Protein AF-A0A8J3FGM9-F1 (afdb_monomer)

Radius of gyration: 17.37 Å; Cα contacts (8 Å, |Δi|>4): 117; chains: 1; bounding box: 39×38×46 Å

InterPro domains:
  IPR000073 Alpha/beta hydrolase fold-1 [PF12697] (2-87)
  IPR029058 Alpha/Beta hydrolase fold [G3DSA:3.40.50.1820] (1-110)
  IPR029058 Alpha/Beta hydrolase fold [SSF53474] (2-101)

Secondary structure (DSSP, 8-state):
-TTSPPPSSPP-HHHHHS-HHHHSSTT-----EEEEEEEHHHHHHGGGGG-TTTEEEEEEEEEPPTTHHHHHHHS-HHHHHHHHHHHHT-TTGGG-----EEEE--S----

Mean predicted aligned error: 11.38 Å

pLDDT: mean 71.05, std 17.4, range [31.73, 91.12]

Foldseek 3Di:
DVPDDDDPDDDDLLNVLDDPVQVPPPPDDQDADEEEAEAQRQVSCVNCVVPCVRYQKYWYQNYDDVCVVVVVVVDPPVRVVVVVVVCVPDVVNVVVSGPTDIDGDDDDDDD

Organism: NCBI:txid53372

Structure (mmCIF, N/CA/C/O backbone):
data_AF-A0A8J3FGM9-F1
#
_entry.id   AF-A0A8J3FGM9-F1
#
loop_
_atom_site.group_PDB
_atom_site.id
_atom_site.type_symbol
_atom_site.label_atom_id
_atom_site.label_alt_id
_atom_site.label_comp_id
_atom_site.label_asym_id
_atom_site.label_entity_id
_atom_site.label_seq_id
_atom_site.pdbx_PDB_ins_code
_atom_site.Cartn_x
_atom_site.Cartn_y
_atom_site.Cartn_z
_atom_site.occupancy
_atom_site.B_iso_or_equiv
_atom_site.auth_seq_id
_atom_site.auth_comp_id
_atom_site.auth_asym_id
_atom_site.auth_atom_id
_atom_site.pdbx_PDB_model_num
ATOM 1 N N . MET A 1 1 ? 1.488 15.004 5.663 1.00 54.91 1 MET A N 1
ATOM 2 C CA . MET A 1 1 ? 2.076 15.504 4.395 1.00 54.91 1 MET A CA 1
ATOM 3 C C . MET A 1 1 ? 1.110 16.512 3.791 1.00 54.91 1 MET A C 1
ATOM 5 O O . MET A 1 1 ? -0.088 16.340 3.969 1.00 54.91 1 MET A O 1
ATOM 9 N N . GLY A 1 2 ? 1.592 17.555 3.110 1.00 82.69 2 GLY A N 1
ATOM 10 C CA . GLY A 1 2 ? 0.718 18.631 2.625 1.00 82.69 2 GLY A CA 1
ATOM 11 C C . GLY A 1 2 ? 0.063 19.377 3.790 1.00 82.69 2 GLY A C 1
ATOM 12 O O . GLY A 1 2 ? 0.768 19.899 4.646 1.00 82.69 2 GLY A O 1
ATOM 13 N N . SER A 1 3 ? -1.269 19.367 3.852 1.00 81.62 3 SER A N 1
ATOM 14 C CA . SER A 1 3 ? -2.070 20.026 4.893 1.00 81.62 3 SER A CA 1
ATOM 15 C C . SER A 1 3 ? -2.246 19.224 6.192 1.00 81.62 3 SER A C 1
ATOM 17 O O . SER A 1 3 ? -3.005 19.650 7.056 1.00 81.62 3 SER A O 1
ATOM 19 N N . SER A 1 4 ? -1.614 18.053 6.345 1.00 77.25 4 SER A N 1
ATOM 20 C CA . SER A 1 4 ? -1.698 17.299 7.608 1.00 77.25 4 SER A CA 1
ATOM 21 C C . SER A 1 4 ? -0.869 17.939 8.717 1.00 77.25 4 SER A C 1
ATOM 23 O O . SER A 1 4 ? 0.250 18.396 8.467 1.00 77.25 4 SER A O 1
ATOM 25 N N . ASP A 1 5 ? -1.358 17.821 9.949 1.00 82.75 5 ASP A N 1
ATOM 26 C CA . ASP A 1 5 ? -0.615 18.207 11.144 1.00 82.75 5 ASP A CA 1
ATOM 27 C C . ASP A 1 5 ? 0.709 17.448 11.272 1.00 82.75 5 ASP A C 1
ATOM 29 O O . ASP A 1 5 ? 0.855 16.282 10.881 1.00 82.75 5 ASP A O 1
ATOM 33 N N . ARG A 1 6 ? 1.697 18.127 11.855 1.00 82.25 6 ARG A N 1
ATOM 34 C CA . ARG A 1 6 ? 2.987 17.525 12.172 1.00 82.25 6 ARG A CA 1
ATOM 35 C C . ARG A 1 6 ? 2.864 16.743 13.472 1.00 82.25 6 ARG A C 1
ATOM 37 O O . ARG A 1 6 ? 2.452 17.289 14.490 1.00 82.25 6 ARG A O 1
ATOM 44 N N . VAL A 1 7 ? 3.285 15.485 13.450 1.00 80.50 7 VAL A N 1
ATOM 45 C CA . VAL A 1 7 ? 3.350 14.662 14.659 1.00 80.50 7 VAL A CA 1
ATOM 46 C C . VAL A 1 7 ? 4.751 14.821 15.270 1.00 80.50 7 VAL A C 1
ATOM 48 O O . VAL A 1 7 ? 5.731 14.644 14.544 1.00 80.50 7 VAL A O 1
ATOM 51 N N . PRO A 1 8 ? 4.883 15.199 16.558 1.00 75.06 8 PRO A N 1
ATOM 52 C CA . PRO A 1 8 ? 6.186 15.460 17.183 1.00 75.06 8 PRO A CA 1
ATOM 53 C C . PRO A 1 8 ? 6.987 14.179 17.459 1.00 75.06 8 PRO A C 1
ATOM 55 O O . PRO A 1 8 ? 8.194 14.231 17.677 1.00 75.06 8 PRO A O 1
ATOM 58 N N . THR A 1 9 ? 6.323 13.025 17.449 1.00 82.75 9 THR A N 1
ATOM 59 C CA . THR A 1 9 ? 6.924 11.708 17.655 1.00 82.75 9 THR A CA 1
ATOM 60 C C . THR A 1 9 ? 7.165 10.990 16.330 1.00 82.75 9 THR A C 1
ATOM 62 O O . THR A 1 9 ? 6.597 11.340 15.294 1.00 82.75 9 THR A O 1
ATOM 65 N N . ARG A 1 10 ? 7.990 9.936 16.362 1.00 85.31 10 ARG A N 1
ATOM 66 C CA . ARG A 1 10 ? 8.209 9.061 15.204 1.00 85.31 10 ARG A CA 1
ATOM 67 C C . ARG A 1 10 ? 6.872 8.502 14.705 1.00 85.31 10 ARG A C 1
ATOM 69 O O . ARG A 1 10 ? 6.124 7.931 15.489 1.00 85.31 10 ARG A O 1
ATOM 76 N N . HIS A 1 11 ? 6.619 8.639 13.407 1.00 84.00 11 HIS A N 1
ATOM 77 C CA . HIS A 1 11 ? 5.450 8.083 12.729 1.00 84.00 11 HIS A CA 1
ATOM 78 C C . HIS A 1 11 ? 5.855 6.825 11.956 1.00 84.00 11 HIS A C 1
ATOM 80 O O . HIS A 1 11 ? 6.860 6.833 11.239 1.00 84.00 11 HIS A O 1
ATOM 86 N N . THR A 1 12 ? 5.107 5.738 12.112 1.00 88.50 12 THR A N 1
ATOM 87 C CA . THR A 1 12 ? 5.401 4.442 11.488 1.00 88.50 12 THR A CA 1
ATOM 88 C C . THR A 1 12 ? 4.434 4.117 10.346 1.00 88.50 12 THR A C 1
ATOM 90 O O . THR A 1 12 ? 3.427 4.797 10.131 1.00 88.50 12 THR A O 1
ATOM 93 N N . GLY A 1 13 ? 4.730 3.053 9.592 1.00 85.06 13 GLY A N 1
ATOM 94 C CA . GLY A 1 13 ? 3.812 2.536 8.573 1.00 85.06 13 GLY A CA 1
ATOM 95 C C . GLY A 1 13 ? 2.470 2.100 9.166 1.00 85.06 13 GLY A C 1
ATOM 96 O O . GLY A 1 13 ? 1.424 2.437 8.620 1.00 85.06 13 GLY A O 1
ATOM 97 N N . LYS A 1 14 ? 2.488 1.464 10.345 1.00 86.69 14 LYS A N 1
ATOM 98 C CA . LYS A 1 14 ? 1.278 1.064 11.086 1.00 86.69 14 LYS A CA 1
ATOM 99 C C . LYS A 1 14 ? 0.400 2.264 11.436 1.00 86.69 14 LYS A C 1
ATOM 101 O O . LYS A 1 14 ? -0.808 2.223 11.220 1.00 86.69 14 LYS A O 1
ATOM 106 N N . ASP A 1 15 ? 1.017 3.360 11.877 1.00 85.69 15 ASP A N 1
ATOM 107 C CA . ASP A 1 15 ? 0.298 4.603 12.190 1.00 85.69 15 ASP A CA 1
ATOM 108 C C . ASP A 1 15 ? -0.379 5.211 10.953 1.00 85.69 15 ASP A C 1
ATOM 110 O O . ASP A 1 15 ? -1.401 5.877 11.078 1.00 85.69 15 ASP A O 1
ATOM 114 N N . SER A 1 16 ? 0.160 4.938 9.759 1.00 84.44 16 SER A N 1
ATOM 115 C CA . SER A 1 16 ? -0.376 5.427 8.481 1.00 84.44 16 SER A CA 1
ATOM 116 C C . SER A 1 16 ? -1.583 4.629 7.980 1.00 84.44 16 SER A C 1
ATOM 118 O O . SER A 1 16 ? -2.348 5.140 7.167 1.00 84.44 16 SER A O 1
ATOM 120 N N . VAL A 1 17 ? -1.733 3.376 8.420 1.00 85.00 17 VAL A N 1
ATOM 121 C CA . VAL A 1 17 ? -2.862 2.505 8.044 1.00 85.00 17 VAL A CA 1
ATOM 122 C C . VAL A 1 17 ? -4.023 2.625 9.021 1.00 85.00 17 VAL A C 1
ATOM 124 O O . VAL A 1 17 ? -5.181 2.437 8.647 1.00 85.00 17 VAL A O 1
ATOM 127 N N . ARG A 1 18 ? -3.725 2.948 10.278 1.00 79.50 18 AR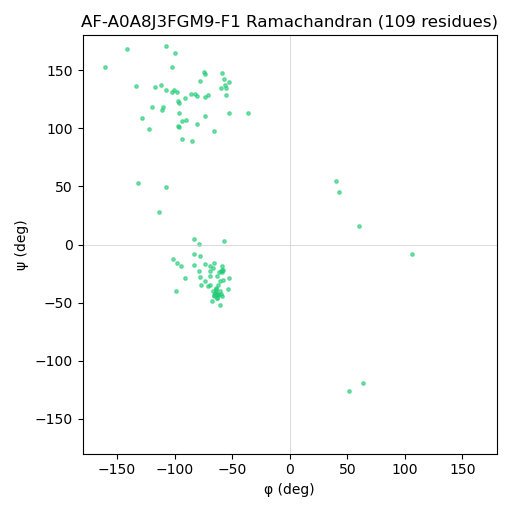G A N 1
ATOM 128 C CA . ARG A 1 18 ? -4.750 3.278 11.260 1.00 79.50 18 ARG A CA 1
ATOM 129 C C . ARG A 1 18 ? -5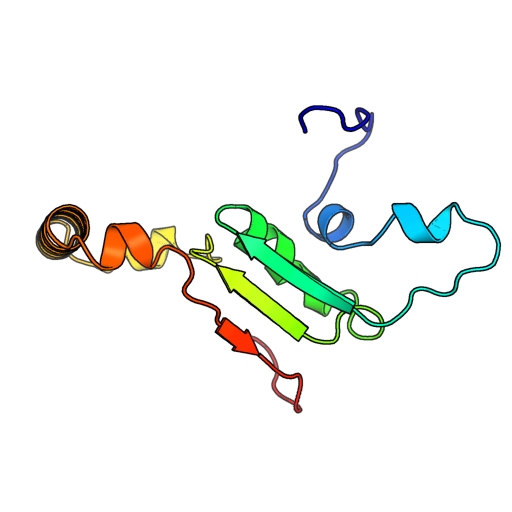.590 4.447 10.735 1.00 79.50 18 ARG A C 1
ATOM 131 O O . ARG A 1 18 ? -5.048 5.372 10.146 1.00 79.50 18 ARG A O 1
ATOM 138 N N . ASP A 1 19 ? -6.898 4.436 10.985 1.00 66.50 19 ASP A N 1
ATOM 139 C CA . ASP A 1 19 ? -7.791 5.566 10.691 1.00 66.50 19 ASP A CA 1
ATOM 140 C C . ASP A 1 19 ? -7.927 6.470 11.939 1.00 66.50 19 ASP A C 1
ATOM 142 O O . ASP A 1 19 ? -8.795 6.233 12.791 1.00 66.50 19 ASP A O 1
ATOM 146 N N . PRO A 1 20 ? -7.078 7.505 12.118 1.00 57.62 20 PRO A N 1
ATOM 147 C CA . PRO A 1 20 ? -7.194 8.412 13.256 1.00 57.62 20 PRO A CA 1
ATOM 148 C C . PRO A 1 20 ? -8.436 9.313 13.177 1.00 57.62 20 PRO A C 1
ATOM 150 O O . PRO A 1 20 ? -8.969 9.682 14.228 1.00 57.62 20 PRO A O 1
ATOM 153 N N . ALA A 1 21 ? -8.943 9.621 11.974 1.00 54.72 21 ALA A N 1
ATOM 154 C CA . ALA A 1 21 ? -10.073 10.530 11.754 1.00 54.72 21 ALA A CA 1
ATOM 155 C C . ALA A 1 21 ? -11.406 9.984 12.300 1.00 54.72 21 ALA A C 1
ATOM 157 O O . ALA A 1 21 ? -12.334 10.752 12.565 1.00 54.72 21 ALA A O 1
ATOM 158 N N . ARG A 1 22 ? -11.513 8.667 12.520 1.00 53.75 22 ARG A N 1
ATOM 159 C CA . ARG A 1 22 ? -12.696 8.048 13.141 1.00 53.75 22 ARG A CA 1
ATOM 160 C C . ARG A 1 22 ? -12.601 7.844 14.650 1.00 53.75 22 ARG A C 1
ATOM 162 O O . ARG A 1 22 ? -13.649 7.715 15.277 1.00 53.75 22 ARG A O 1
ATOM 169 N N . SER A 1 23 ? -11.407 7.867 15.251 1.00 50.31 23 SER A N 1
ATOM 170 C CA . SER A 1 23 ? -11.261 7.668 16.706 1.00 50.31 23 SER A CA 1
ATOM 171 C C . SER A 1 23 ? -11.616 8.917 17.526 1.00 50.31 23 SER A C 1
ATOM 173 O O . SER A 1 23 ? -12.088 8.815 18.657 1.00 50.31 23 SER A O 1
ATOM 175 N N . THR A 1 24 ? -11.451 10.106 16.937 1.00 51.66 24 THR A N 1
ATOM 176 C CA . THR A 1 24 ? -11.720 11.398 17.590 1.00 51.66 24 THR A CA 1
ATOM 177 C C . THR A 1 24 ? -13.194 11.807 17.534 1.00 51.66 24 THR A C 1
ATOM 179 O O . THR A 1 24 ? -13.646 12.626 18.337 1.00 51.66 24 THR A O 1
ATOM 182 N N . ARG A 1 25 ? -13.990 11.203 16.642 1.00 53.97 25 ARG A N 1
ATOM 183 C CA . ARG A 1 25 ? -15.436 11.434 16.561 1.00 53.97 25 ARG A CA 1
ATOM 184 C C . ARG A 1 25 ? -16.137 10.521 17.571 1.00 53.97 25 ARG A C 1
ATOM 186 O O . ARG A 1 25 ? -16.464 9.376 17.261 1.00 53.97 25 ARG A O 1
ATOM 193 N N . ARG A 1 26 ? -16.309 11.018 18.806 1.00 45.94 26 ARG A N 1
ATOM 194 C CA . ARG A 1 26 ? -16.988 10.326 19.923 1.00 45.94 26 ARG A CA 1
ATOM 195 C C . ARG A 1 26 ? -18.172 9.488 19.412 1.00 45.94 26 ARG A C 1
ATOM 197 O O . ARG A 1 26 ? -19.152 10.038 18.924 1.00 45.94 26 ARG A O 1
ATOM 204 N N . GLY A 1 27 ? -18.065 8.163 19.529 1.00 55.62 27 GLY A N 1
ATOM 205 C CA . GLY A 1 27 ? -19.160 7.222 19.261 1.00 55.62 27 GLY A CA 1
ATOM 206 C C . GLY A 1 27 ? -19.080 6.408 17.964 1.00 55.62 27 GLY A C 1
ATOM 207 O O . GLY A 1 27 ? -19.861 5.467 17.816 1.00 55.62 27 GLY A O 1
ATOM 208 N N . HIS A 1 28 ? -18.144 6.671 17.045 1.00 53.12 28 HIS A N 1
ATOM 209 C CA . HIS A 1 28 ? -17.965 5.796 15.880 1.00 53.12 28 HIS A CA 1
ATOM 210 C C . HIS A 1 28 ? -16.955 4.678 16.151 1.00 53.12 28 HIS A C 1
ATOM 212 O O . HIS A 1 28 ? -15.748 4.887 16.175 1.00 53.12 28 HIS A O 1
ATOM 218 N N . ARG A 1 29 ? -17.465 3.449 16.311 1.00 59.56 29 ARG A N 1
ATOM 219 C CA . ARG A 1 29 ? -16.650 2.235 16.159 1.00 59.56 29 ARG A CA 1
ATOM 220 C C . ARG A 1 29 ? -16.080 2.218 14.739 1.00 59.56 29 ARG A C 1
ATOM 222 O O . ARG A 1 29 ? -16.823 2.493 13.792 1.00 59.56 29 ARG A O 1
ATOM 229 N N . ALA A 1 30 ? -14.790 1.914 14.597 1.00 64.06 30 ALA A N 1
ATOM 230 C CA . ALA A 1 30 ? -14.135 1.813 13.297 1.00 64.06 30 ALA A CA 1
ATOM 231 C C . ALA A 1 30 ? -14.935 0.857 12.398 1.00 64.06 30 ALA A C 1
ATOM 233 O O . ALA A 1 30 ? -15.089 -0.327 12.703 1.00 64.06 30 ALA A O 1
ATOM 234 N N . ARG A 1 31 ? -15.533 1.393 11.326 1.00 71.81 31 ARG A N 1
ATOM 235 C CA . ARG A 1 31 ? -16.272 0.571 10.367 1.00 71.81 31 ARG A CA 1
ATOM 236 C C . ARG A 1 31 ? -15.273 -0.131 9.453 1.00 71.81 31 ARG A C 1
ATOM 238 O O . ARG A 1 31 ? -14.312 0.516 9.021 1.00 71.81 31 ARG A O 1
ATOM 245 N N . PRO A 1 32 ? -15.529 -1.402 9.108 1.00 83.38 32 PRO A N 1
ATOM 246 C CA . PRO A 1 32 ? -14.701 -2.102 8.147 1.00 83.38 32 PRO A CA 1
ATOM 247 C C . PRO A 1 32 ? -14.609 -1.320 6.824 1.00 83.38 32 PRO A C 1
ATOM 249 O O . PRO A 1 32 ? -15.624 -0.807 6.347 1.00 83.38 32 PRO A O 1
ATOM 252 N N . HIS A 1 33 ? -13.413 -1.190 6.254 1.00 83.00 33 HIS A N 1
ATOM 253 C CA . HIS A 1 33 ? -13.135 -0.369 5.074 1.00 83.00 33 HIS A CA 1
ATOM 254 C C . HIS A 1 33 ? -12.129 -1.034 4.124 1.00 83.00 33 HIS A C 1
ATOM 256 O O . HIS A 1 33 ? -11.506 -2.044 4.453 1.00 83.00 33 HIS A O 1
ATOM 262 N N . VAL A 1 34 ? -12.010 -0.477 2.918 1.00 88.12 34 VAL A N 1
ATOM 263 C CA . VAL A 1 34 ? -11.000 -0.856 1.922 1.00 88.12 34 VAL A CA 1
ATOM 264 C C . VAL A 1 34 ? -9.884 0.178 1.963 1.00 88.12 34 VAL A C 1
ATOM 266 O O . VAL A 1 34 ? -10.166 1.376 1.959 1.00 88.12 34 VAL A O 1
ATOM 269 N N . LEU A 1 35 ? -8.639 -0.288 2.003 1.00 89.50 35 LEU A N 1
ATOM 270 C CA . LEU A 1 35 ? -7.456 0.562 1.955 1.00 89.50 35 LEU A CA 1
ATOM 271 C C . LEU A 1 35 ? -6.908 0.601 0.528 1.00 89.50 35 LEU A C 1
ATOM 273 O O . LEU A 1 35 ? -6.731 -0.446 -0.094 1.00 89.50 35 LEU A O 1
ATOM 277 N N . VAL A 1 36 ? -6.632 1.804 0.027 1.00 91.06 36 VAL A N 1
ATOM 278 C CA . VAL A 1 36 ? -6.035 2.015 -1.296 1.00 91.06 36 VAL A CA 1
A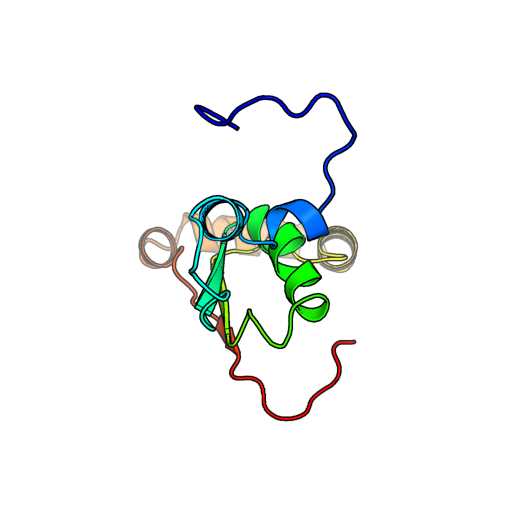TOM 279 C C . VAL A 1 36 ? -4.606 2.523 -1.118 1.00 91.06 36 VAL A C 1
ATOM 281 O O . VAL A 1 36 ? -4.402 3.585 -0.534 1.00 91.06 36 VAL A O 1
ATOM 284 N N . GLY A 1 37 ? -3.623 1.767 -1.606 1.00 89.88 37 GLY A N 1
ATOM 285 C CA . GLY A 1 37 ? -2.207 2.130 -1.579 1.00 89.88 37 GLY A CA 1
ATOM 286 C C . GLY A 1 37 ? -1.693 2.424 -2.984 1.00 89.88 37 GLY A C 1
ATOM 287 O O . GLY A 1 37 ? -1.654 1.523 -3.818 1.00 89.88 37 GLY A O 1
ATOM 288 N N . HIS A 1 38 ? -1.282 3.668 -3.235 1.00 91.12 38 HIS A N 1
ATOM 289 C CA . HIS A 1 38 ? -0.655 4.079 -4.494 1.00 91.12 38 HIS A CA 1
ATOM 290 C C . HIS A 1 38 ? 0.813 4.440 -4.289 1.00 91.12 38 HIS A C 1
ATOM 292 O O . HIS A 1 38 ? 1.121 5.158 -3.331 1.00 91.12 38 HIS A O 1
ATOM 298 N N . SER A 1 39 ? 1.706 4.007 -5.186 1.00 90.31 39 SER A N 1
ATOM 299 C CA . SER A 1 39 ? 3.140 4.313 -5.108 1.00 90.31 39 SER A CA 1
ATOM 300 C C . SER A 1 39 ? 3.697 3.962 -3.717 1.00 90.31 39 SER A C 1
ATOM 302 O O . SER A 1 39 ? 3.460 2.860 -3.219 1.00 90.31 39 SER A O 1
ATOM 304 N N . PHE A 1 40 ? 4.358 4.892 -3.024 1.00 88.81 40 PHE A N 1
ATOM 305 C CA . PHE A 1 40 ? 4.824 4.708 -1.644 1.00 88.81 40 PHE A CA 1
ATOM 306 C C . PHE A 1 40 ? 3.716 4.257 -0.670 1.00 88.81 40 PHE A C 1
ATOM 308 O O . PHE A 1 40 ? 3.976 3.532 0.290 1.00 88.81 40 PHE A O 1
ATOM 315 N N . GLY A 1 41 ? 2.460 4.621 -0.938 1.00 89.69 41 GLY A N 1
ATOM 316 C CA . GLY A 1 41 ? 1.300 4.154 -0.185 1.00 89.69 41 GLY A CA 1
ATOM 317 C C . GLY A 1 41 ? 1.133 2.633 -0.188 1.00 89.69 41 GLY A C 1
ATOM 318 O O . GLY A 1 41 ? 0.549 2.110 0.754 1.00 89.69 41 GLY A O 1
ATOM 319 N N . GLY A 1 42 ? 1.681 1.913 -1.174 1.00 89.50 42 GLY A N 1
ATOM 320 C CA . GLY A 1 42 ? 1.749 0.448 -1.176 1.00 89.50 42 GLY A CA 1
ATOM 321 C C . GLY A 1 42 ? 2.577 -0.116 -0.014 1.00 89.50 42 GLY A C 1
ATOM 322 O O . GLY A 1 42 ? 2.112 -1.011 0.691 1.00 89.50 42 GLY A O 1
ATOM 323 N N . LEU A 1 43 ? 3.742 0.480 0.271 1.00 89.44 43 LEU A N 1
ATOM 324 C CA . LEU A 1 43 ? 4.590 0.103 1.412 1.00 89.44 43 LEU A CA 1
ATOM 325 C C . LEU A 1 43 ? 3.899 0.368 2.752 1.00 89.44 43 LEU A C 1
ATOM 327 O O . LEU A 1 43 ? 4.033 -0.409 3.697 1.00 89.44 43 LEU A O 1
ATOM 331 N N . LEU A 1 44 ? 3.141 1.462 2.845 1.00 90.75 44 LEU A N 1
ATOM 332 C CA . LEU A 1 44 ? 2.347 1.753 4.037 1.00 90.75 44 LEU A CA 1
ATOM 333 C C . LEU A 1 44 ? 1.223 0.724 4.182 1.00 90.75 44 LEU A C 1
ATOM 335 O O . LEU A 1 44 ? 1.089 0.114 5.242 1.00 90.75 44 LEU A O 1
ATOM 339 N N . ALA A 1 45 ? 0.490 0.472 3.097 1.00 90.12 45 ALA A N 1
ATOM 340 C CA . ALA A 1 45 ? -0.645 -0.438 3.038 1.00 90.12 45 ALA A CA 1
ATOM 341 C C . ALA A 1 45 ? -0.295 -1.902 3.357 1.00 90.12 45 ALA A C 1
ATOM 343 O O . ALA A 1 45 ? -1.154 -2.625 3.860 1.00 90.12 45 ALA A O 1
ATOM 344 N N . ALA A 1 46 ? 0.965 -2.319 3.184 1.00 88.00 46 ALA A N 1
ATOM 345 C CA . ALA A 1 46 ? 1.460 -3.619 3.646 1.00 88.00 46 ALA A CA 1
ATOM 346 C C . ALA A 1 46 ? 1.288 -3.835 5.168 1.00 88.00 46 ALA A C 1
ATOM 348 O O . ALA A 1 46 ? 1.195 -4.967 5.626 1.00 88.00 46 ALA A O 1
ATOM 349 N N . ASN A 1 47 ? 1.157 -2.763 5.962 1.00 90.00 47 ASN A N 1
ATOM 350 C CA . ASN A 1 47 ? 0.888 -2.856 7.402 1.00 90.00 47 ASN A CA 1
ATOM 351 C C . ASN A 1 47 ? -0.593 -3.150 7.732 1.00 90.00 47 ASN A C 1
ATOM 353 O O . ASN A 1 47 ? -0.945 -3.241 8.905 1.00 90.00 47 ASN A O 1
ATOM 357 N N . ALA A 1 48 ? -1.481 -3.299 6.741 1.00 89.50 48 ALA A N 1
ATOM 358 C CA . ALA A 1 48 ? -2.908 -3.559 6.965 1.00 89.50 48 ALA A CA 1
ATOM 359 C C . ALA A 1 48 ? -3.200 -4.845 7.747 1.00 89.50 48 ALA A C 1
ATOM 361 O O . ALA A 1 48 ? -4.238 -4.936 8.409 1.00 89.50 48 ALA A O 1
ATOM 362 N N . GLU A 1 49 ? -2.275 -5.806 7.743 1.00 85.31 49 GLU A N 1
ATOM 363 C CA . GLU A 1 49 ? -2.374 -7.018 8.557 1.00 85.31 49 GLU A CA 1
ATOM 364 C C . GLU A 1 49 ? -2.481 -6.743 10.062 1.00 85.31 49 GLU A C 1
ATOM 366 O O . GLU A 1 49 ? -3.015 -7.575 10.793 1.00 85.31 49 GLU A O 1
ATOM 371 N N . THR A 1 50 ? -2.044 -5.572 10.546 1.00 88.94 50 THR A N 1
ATOM 372 C CA . THR A 1 50 ? -2.168 -5.229 11.967 1.00 88.94 50 THR A CA 1
ATOM 373 C C . THR A 1 50 ? -3.580 -4.795 12.358 1.00 88.94 50 THR A C 1
ATOM 375 O O . THR A 1 50 ? -3.863 -4.676 13.548 1.00 88.94 50 THR A O 1
ATOM 378 N N . TYR A 1 51 ? -4.477 -4.583 11.385 1.00 87.00 51 TYR A N 1
ATOM 379 C CA . TYR A 1 51 ? -5.854 -4.123 11.599 1.00 87.00 51 TYR A CA 1
ATOM 380 C C . TYR A 1 51 ? -6.905 -4.967 10.836 1.00 87.00 51 TYR A C 1
ATOM 382 O O . TYR A 1 51 ? -7.759 -4.409 10.144 1.00 87.00 51 TYR A O 1
ATOM 390 N N . PRO A 1 52 ? -6.937 -6.309 10.972 1.00 84.88 52 PRO A N 1
ATOM 391 C CA . PRO A 1 52 ? -7.784 -7.193 10.148 1.00 84.88 52 PRO A CA 1
ATOM 392 C C . PRO A 1 52 ? -9.296 -7.068 10.438 1.00 84.88 52 PRO A C 1
ATOM 394 O O . PRO A 1 52 ? -10.158 -7.470 9.643 1.00 84.88 52 PRO A O 1
ATOM 397 N N . ALA A 1 53 ? -9.651 -6.509 11.597 1.00 84.62 53 ALA A N 1
ATOM 398 C CA . ALA A 1 53 ? -11.031 -6.166 11.926 1.00 84.62 53 ALA A CA 1
ATOM 399 C C . ALA A 1 53 ? -11.513 -4.925 11.152 1.00 84.62 53 ALA A C 1
ATOM 401 O O . ALA A 1 53 ? -12.694 -4.842 10.805 1.00 84.62 53 ALA A O 1
ATOM 402 N N . GLU A 1 54 ? -10.597 -4.003 10.848 1.00 84.88 54 GLU A N 1
ATOM 403 C CA . GLU A 1 54 ? -10.883 -2.694 10.261 1.00 84.88 54 GLU A CA 1
ATOM 404 C C . GLU A 1 54 ? -10.655 -2.686 8.746 1.00 84.88 54 GLU A C 1
ATOM 406 O O . GLU A 1 54 ? -11.486 -2.148 8.021 1.00 84.88 54 GLU A O 1
ATOM 411 N N . VAL A 1 55 ? -9.603 -3.333 8.242 1.00 88.44 55 VAL A N 1
ATOM 412 C CA . VAL A 1 55 ? -9.300 -3.411 6.805 1.00 88.44 55 VAL A CA 1
ATOM 413 C C . VAL A 1 55 ? -9.846 -4.720 6.226 1.00 88.44 55 VAL A C 1
ATOM 415 O O . VAL A 1 55 ? -9.394 -5.810 6.572 1.00 88.44 55 VAL A O 1
ATOM 418 N N . LYS A 1 56 ? -10.847 -4.634 5.341 1.00 88.31 56 LYS A N 1
ATOM 419 C CA . LYS A 1 56 ? -11.507 -5.798 4.701 1.00 88.31 56 LYS A CA 1
ATOM 420 C C . LYS A 1 56 ? -11.048 -6.080 3.283 1.00 88.31 56 LYS A C 1
ATOM 422 O O . LYS A 1 56 ? -11.361 -7.140 2.745 1.00 88.31 56 LYS A O 1
ATOM 427 N N . GLY A 1 57 ? -10.321 -5.148 2.691 1.00 87.50 57 GLY A N 1
ATOM 428 C CA . GLY A 1 57 ? -9.753 -5.307 1.368 1.00 87.50 57 GLY A CA 1
ATOM 429 C C . GLY A 1 57 ? -8.613 -4.333 1.157 1.00 87.50 57 GLY A C 1
ATOM 430 O O . GLY A 1 57 ? -8.583 -3.255 1.758 1.00 87.50 57 GLY A O 1
ATOM 431 N N . LEU A 1 58 ? -7.703 -4.738 0.283 1.00 89.12 58 LEU A N 1
ATOM 432 C CA . LEU A 1 58 ? -6.595 -3.927 -0.181 1.00 89.12 58 LEU A CA 1
ATOM 433 C C . LEU A 1 58 ? -6.752 -3.706 -1.680 1.00 89.12 58 LEU A C 1
ATOM 435 O O . LEU A 1 58 ? -7.067 -4.647 -2.411 1.00 89.12 58 LEU A O 1
ATOM 439 N N . VAL A 1 59 ? -6.544 -2.466 -2.103 1.00 89.19 59 VAL A N 1
ATOM 440 C CA . VAL A 1 59 ? -6.395 -2.080 -3.501 1.00 89.19 59 VAL A CA 1
ATOM 441 C C . VAL A 1 59 ? -5.021 -1.458 -3.655 1.00 89.19 59 VAL A C 1
ATOM 443 O O . VAL A 1 59 ? -4.729 -0.440 -3.032 1.00 89.19 59 VAL A O 1
ATOM 446 N N . LEU A 1 60 ? -4.177 -2.066 -4.477 1.00 86.75 60 LEU A N 1
ATOM 447 C CA . LEU A 1 60 ? -2.861 -1.525 -4.792 1.00 86.75 60 LEU A CA 1
ATOM 448 C C . LEU A 1 60 ? -2.865 -0.980 -6.210 1.00 86.75 60 LEU A C 1
ATOM 450 O O . LEU A 1 60 ? -3.359 -1.666 -7.100 1.00 86.75 60 LEU A O 1
ATOM 454 N N . VAL A 1 61 ? -2.339 0.233 -6.377 1.00 85.81 61 VAL A N 1
ATOM 455 C CA . VAL A 1 61 ? -2.290 0.959 -7.649 1.00 85.81 61 VAL A CA 1
ATOM 456 C C . VAL A 1 61 ? -0.861 1.410 -7.888 1.00 85.81 61 VAL A C 1
ATOM 458 O O . VAL A 1 61 ? -0.377 2.265 -7.155 1.00 85.81 61 VAL A O 1
ATOM 461 N N . ASP A 1 62 ? -0.180 0.802 -8.856 1.00 84.12 62 ASP A N 1
ATOM 462 C CA . ASP A 1 62 ? 1.257 1.019 -9.092 1.00 84.12 62 ASP A CA 1
ATOM 463 C C . ASP A 1 62 ? 2.071 1.118 -7.774 1.00 84.12 62 ASP A C 1
ATOM 465 O O . ASP A 1 62 ? 2.655 2.156 -7.442 1.00 84.12 62 ASP A O 1
ATOM 469 N N . PRO A 1 63 ? 1.968 0.102 -6.893 1.00 87.00 63 PRO A N 1
ATOM 470 C CA . PRO A 1 63 ? 2.509 0.198 -5.549 1.00 87.00 63 PRO A CA 1
ATOM 471 C C . PRO A 1 63 ? 4.032 0.077 -5.557 1.00 87.00 63 PRO A C 1
ATOM 473 O O . PRO A 1 63 ? 4.614 -0.708 -6.296 1.00 87.00 63 PRO A O 1
ATOM 476 N N . SER A 1 64 ? 4.672 0.752 -4.609 1.00 87.50 64 SER A N 1
ATOM 477 C CA . SER A 1 64 ? 5.976 0.317 -4.120 1.00 87.50 64 SER A CA 1
ATOM 478 C C . SER A 1 64 ? 5.789 -0.915 -3.233 1.00 87.50 64 SER A C 1
ATOM 480 O O . SER A 1 64 ? 4.989 -0.877 -2.293 1.00 87.50 64 SER A O 1
ATOM 482 N N . LEU A 1 65 ? 6.512 -1.995 -3.524 1.00 81.94 65 LEU A N 1
ATOM 483 C CA . LEU A 1 65 ? 6.442 -3.254 -2.777 1.00 81.94 65 LEU A CA 1
ATOM 484 C C . LEU A 1 65 ? 7.633 -3.430 -1.819 1.00 81.94 65 LEU A C 1
ATOM 486 O O . LEU A 1 65 ? 8.725 -2.911 -2.082 1.00 81.94 65 LEU A O 1
ATOM 490 N N . PRO A 1 66 ? 7.467 -4.183 -0.713 1.00 79.88 66 PRO A N 1
ATOM 491 C CA . PRO A 1 66 ? 8.604 -4.686 0.051 1.00 79.88 66 PRO A CA 1
ATOM 492 C C . PRO A 1 66 ? 9.561 -5.435 -0.881 1.00 79.88 66 PRO A C 1
ATOM 494 O O . PRO A 1 66 ? 9.107 -6.139 -1.780 1.00 79.88 66 PRO A O 1
ATOM 497 N N . HIS A 1 67 ? 10.871 -5.269 -0.694 1.00 80.19 67 HIS A N 1
ATOM 498 C CA . HIS A 1 67 ? 11.894 -5.937 -1.518 1.00 80.19 67 HIS A CA 1
ATOM 499 C C . HIS A 1 67 ? 11.839 -5.602 -3.015 1.00 80.19 67 HIS A C 1
ATOM 501 O O . HIS A 1 67 ? 12.471 -6.263 -3.832 1.00 80.19 67 HIS A O 1
ATOM 507 N N . GLN A 1 68 ? 11.132 -4.536 -3.400 1.00 75.25 68 GLN A N 1
ATOM 508 C CA . GLN A 1 68 ? 11.081 -4.101 -4.792 1.00 75.25 68 GLN A CA 1
ATOM 509 C C . GLN A 1 68 ? 12.474 -3.784 -5.355 1.00 75.25 68 GLN A C 1
ATOM 511 O O . GLN A 1 68 ? 12.709 -3.985 -6.540 1.00 75.25 68 GLN A O 1
ATOM 516 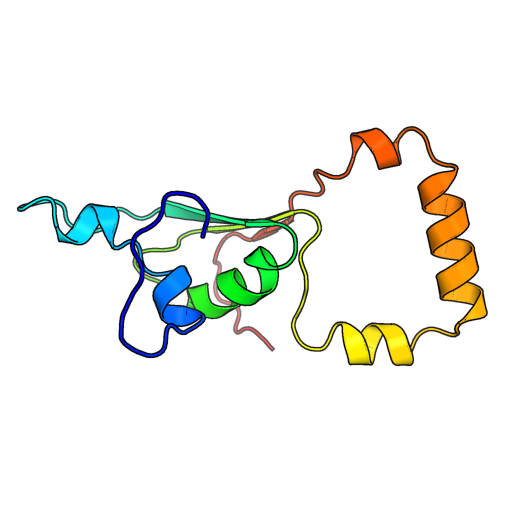N N . VAL A 1 69 ? 13.407 -3.322 -4.517 1.00 74.62 69 VAL A N 1
ATOM 517 C CA . VAL A 1 69 ? 14.806 -3.108 -4.919 1.00 74.62 69 VAL A CA 1
ATOM 518 C C . VAL A 1 69 ? 15.486 -4.434 -5.257 1.00 74.62 69 VAL A C 1
ATOM 520 O O . VAL A 1 69 ? 16.106 -4.530 -6.307 1.00 74.62 69 VAL A O 1
ATOM 523 N N . ASP A 1 70 ? 15.273 -5.472 -4.448 1.00 80.25 70 ASP A N 1
ATOM 524 C CA . ASP A 1 70 ? 15.827 -6.809 -4.687 1.00 80.25 70 ASP A CA 1
ATOM 525 C C . ASP A 1 70 ? 15.261 -7.416 -5.985 1.00 80.25 70 ASP A C 1
ATOM 527 O O . ASP A 1 70 ? 15.991 -8.002 -6.785 1.00 80.25 70 ASP A O 1
ATOM 531 N N . LEU A 1 71 ? 13.959 -7.216 -6.236 1.00 69.19 71 LEU A N 1
ATOM 532 C CA . LEU A 1 71 ? 13.310 -7.596 -7.496 1.00 69.19 71 LEU A CA 1
ATOM 533 C C . LEU A 1 71 ? 13.886 -6.833 -8.683 1.00 69.19 71 LEU A C 1
ATOM 535 O O . LEU A 1 71 ? 14.110 -7.426 -9.735 1.00 69.19 71 LEU A O 1
ATOM 539 N N . TYR A 1 72 ? 14.128 -5.530 -8.526 1.00 66.44 72 TYR A N 1
ATOM 540 C CA . TYR A 1 72 ? 14.787 -4.761 -9.565 1.00 66.44 72 TYR A CA 1
ATOM 541 C C . TYR A 1 72 ? 16.167 -5.340 -9.827 1.00 66.44 72 TYR A C 1
ATOM 543 O O . TYR A 1 72 ? 16.432 -5.678 -10.971 1.00 66.44 72 TYR A O 1
ATOM 551 N N . ASP A 1 73 ? 16.996 -5.532 -8.805 1.00 73.69 73 ASP A N 1
ATOM 552 C CA . ASP A 1 73 ? 18.372 -6.013 -8.940 1.00 73.69 73 ASP A CA 1
ATOM 553 C C . ASP A 1 73 ? 18.483 -7.397 -9.584 1.00 73.69 73 ASP A C 1
ATOM 555 O O . ASP A 1 73 ? 19.409 -7.635 -10.361 1.00 73.69 73 ASP A O 1
ATOM 559 N N . ALA A 1 74 ? 17.492 -8.263 -9.369 1.00 72.12 74 ALA A N 1
ATOM 560 C CA . ALA A 1 74 ? 17.386 -9.559 -10.032 1.00 72.12 74 ALA A CA 1
ATOM 561 C C . ALA A 1 74 ? 17.057 -9.474 -11.538 1.00 72.12 74 ALA A C 1
ATOM 563 O O . ALA A 1 74 ? 17.350 -10.408 -12.287 1.00 72.12 74 ALA A O 1
ATOM 564 N N . ILE A 1 75 ? 16.461 -8.374 -12.010 1.00 72.44 75 ILE A N 1
ATOM 565 C CA . ILE A 1 75 ? 16.169 -8.158 -13.432 1.00 72.44 75 ILE A CA 1
ATOM 566 C C . ILE A 1 75 ? 17.407 -7.551 -14.097 1.00 72.44 75 ILE A C 1
ATOM 568 O O . ILE A 1 75 ? 17.934 -6.537 -13.646 1.00 72.44 75 ILE A O 1
ATOM 572 N N . LEU A 1 76 ? 17.872 -8.116 -15.211 1.00 72.88 76 LEU A N 1
ATOM 573 C CA . LEU A 1 76 ? 18.995 -7.545 -15.965 1.00 72.88 76 LEU A CA 1
ATOM 574 C C . LEU A 1 76 ? 18.703 -6.086 -16.363 1.00 72.88 76 LEU A C 1
ATOM 576 O O . LEU A 1 76 ? 17.602 -5.777 -16.819 1.00 72.88 76 LEU A O 1
ATOM 580 N N . GLU A 1 77 ? 19.685 -5.187 -16.237 1.00 68.31 77 GLU A N 1
ATOM 581 C CA . GLU A 1 77 ? 19.508 -3.755 -16.552 1.00 68.31 77 GLU A CA 1
ATOM 582 C C . GLU A 1 77 ? 18.947 -3.520 -17.961 1.00 68.31 77 GLU A C 1
ATOM 584 O O . GLU A 1 77 ? 18.072 -2.676 -18.146 1.00 68.31 77 GLU A O 1
ATOM 589 N N . ARG A 1 78 ? 19.384 -4.318 -18.943 1.00 64.06 78 ARG A N 1
ATOM 590 C CA . ARG A 1 78 ? 18.863 -4.290 -20.319 1.00 64.06 78 ARG A CA 1
ATOM 591 C C . ARG A 1 78 ? 17.362 -4.563 -20.381 1.00 64.06 78 ARG A C 1
ATOM 593 O O . ARG A 1 78 ? 16.650 -3.874 -21.103 1.00 64.06 78 ARG A O 1
ATOM 600 N N . GLU A 1 79 ? 16.887 -5.552 -19.634 1.00 74.50 79 GLU A N 1
ATOM 601 C CA . GLU A 1 79 ? 15.473 -5.931 -19.613 1.00 74.50 79 GLU A CA 1
ATOM 602 C C . GLU A 1 79 ? 14.642 -4.861 -18.890 1.00 74.50 79 GLU A C 1
ATOM 604 O O . GLU A 1 79 ? 13.552 -4.518 -19.340 1.00 74.50 79 GLU A O 1
ATOM 609 N N . ARG A 1 80 ? 15.195 -4.231 -17.840 1.00 67.50 80 ARG A N 1
ATOM 610 C CA . ARG A 1 80 ? 14.568 -3.069 -17.180 1.00 67.50 80 ARG A CA 1
ATOM 611 C C . ARG A 1 80 ? 14.451 -1.873 -18.123 1.00 67.50 80 ARG A C 1
ATOM 613 O O . ARG A 1 80 ? 13.403 -1.235 -18.167 1.00 67.50 80 ARG A O 1
ATOM 620 N N . ALA A 1 81 ? 15.519 -1.548 -18.850 1.00 68.62 81 ALA A N 1
ATOM 621 C CA . ALA A 1 81 ? 15.531 -0.431 -19.790 1.00 68.62 81 ALA A CA 1
ATOM 622 C C . ALA A 1 81 ? 14.563 -0.670 -20.957 1.00 68.62 81 ALA A C 1
ATOM 624 O O . ALA A 1 81 ? 13.820 0.235 -21.328 1.00 68.62 81 ALA A O 1
ATOM 625 N N . ALA A 1 82 ? 14.520 -1.899 -21.483 1.00 74.19 82 ALA A N 1
ATOM 626 C CA . ALA A 1 82 ? 13.580 -2.291 -22.527 1.00 74.19 82 ALA A CA 1
ATOM 627 C C . ALA A 1 82 ? 12.121 -2.223 -22.046 1.00 74.19 82 ALA A C 1
ATOM 629 O O . ALA A 1 82 ? 11.281 -1.687 -22.764 1.00 74.19 82 ALA A O 1
ATOM 630 N N . ALA A 1 83 ? 11.828 -2.692 -20.827 1.00 70.81 83 ALA A N 1
ATOM 631 C CA . ALA A 1 83 ? 10.492 -2.604 -20.239 1.00 70.81 83 ALA A CA 1
ATOM 632 C C . ALA A 1 83 ? 10.044 -1.146 -20.041 1.00 70.81 83 ALA A C 1
ATOM 634 O O . ALA A 1 83 ? 8.959 -0.784 -20.477 1.00 70.81 83 ALA A O 1
ATOM 635 N N . ARG A 1 84 ? 10.903 -0.276 -19.487 1.00 68.38 84 ARG A N 1
ATOM 636 C CA . ARG A 1 84 ? 10.578 1.156 -19.324 1.00 68.38 84 ARG A CA 1
ATOM 637 C C . ARG A 1 84 ? 10.352 1.858 -20.657 1.00 68.38 84 ARG A C 1
ATOM 639 O O . ARG A 1 84 ? 9.396 2.611 -20.788 1.00 68.38 84 ARG A O 1
ATOM 646 N N . ALA A 1 85 ? 11.205 1.595 -21.645 1.00 71.75 85 ALA A N 1
ATOM 647 C CA . ALA A 1 85 ? 11.048 2.167 -22.977 1.00 71.75 85 ALA A CA 1
ATOM 648 C C . ALA A 1 85 ? 9.751 1.684 -23.650 1.00 71.75 85 ALA A C 1
ATOM 650 O O . ALA A 1 85 ? 9.074 2.469 -24.310 1.00 71.75 85 ALA A O 1
ATOM 651 N N . ALA A 1 86 ? 9.383 0.412 -23.461 1.00 72.31 86 ALA A N 1
ATOM 652 C CA . ALA A 1 86 ? 8.121 -0.134 -23.952 1.00 72.31 86 ALA A CA 1
ATOM 653 C C . ALA A 1 86 ? 6.906 0.489 -23.243 1.00 72.31 86 ALA A C 1
ATOM 655 O O . ALA A 1 86 ? 5.919 0.807 -23.906 1.00 72.31 86 ALA A O 1
ATOM 656 N N . ASP A 1 87 ? 6.989 0.718 -21.930 1.00 70.06 87 ASP A N 1
ATOM 657 C CA . ASP A 1 87 ? 5.935 1.369 -21.149 1.00 70.06 87 ASP A CA 1
ATOM 658 C C . ASP A 1 87 ? 5.742 2.837 -21.563 1.00 70.06 87 ASP A C 1
ATOM 660 O O . ASP A 1 87 ? 4.610 3.269 -21.790 1.00 70.06 87 ASP A O 1
ATOM 664 N N . GLU A 1 88 ? 6.832 3.592 -21.741 1.00 68.00 88 GLU 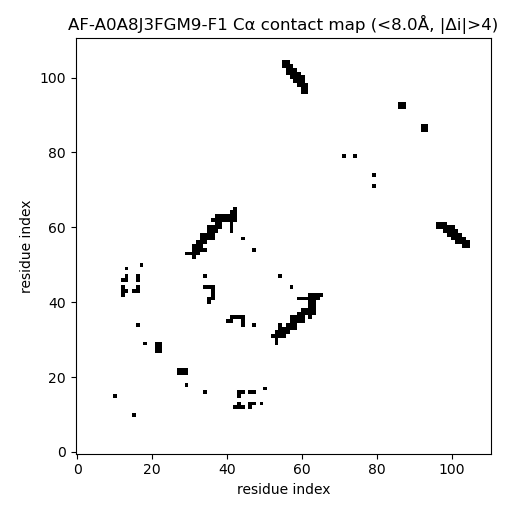A N 1
ATOM 665 C CA . GLU A 1 88 ? 6.810 4.991 -22.203 1.00 68.00 88 GLU A CA 1
ATOM 666 C C . GLU A 1 88 ? 6.228 5.136 -23.617 1.00 68.00 88 GLU A C 1
ATOM 668 O O . GLU A 1 88 ? 5.545 6.116 -23.922 1.00 68.00 88 GLU A O 1
ATOM 673 N N . GLN A 1 89 ? 6.470 4.152 -24.485 1.00 68.81 89 GLN A N 1
ATOM 674 C CA . GLN A 1 89 ? 5.959 4.131 -25.857 1.00 68.81 89 GLN A CA 1
ATOM 675 C C . GLN A 1 89 ? 4.524 3.607 -25.961 1.00 68.81 89 GLN A C 1
ATOM 677 O O . GLN A 1 89 ? 3.929 3.684 -27.037 1.00 68.81 89 GLN A O 1
ATOM 682 N N . ASN A 1 90 ? 3.947 3.086 -24.875 1.00 67.94 90 ASN A N 1
ATOM 683 C CA . ASN A 1 90 ? 2.609 2.518 -24.877 1.00 67.94 90 ASN A CA 1
ATOM 684 C C . ASN A 1 90 ? 1.559 3.552 -24.410 1.00 67.94 90 ASN A C 1
ATOM 686 O O . ASN A 1 90 ? 1.348 3.747 -23.207 1.00 67.94 90 ASN A O 1
ATOM 690 N N . PRO A 1 91 ? 0.801 4.180 -25.333 1.00 58.50 91 PRO A N 1
ATOM 691 C CA . PRO A 1 91 ? -0.197 5.194 -24.986 1.00 58.50 91 PRO A CA 1
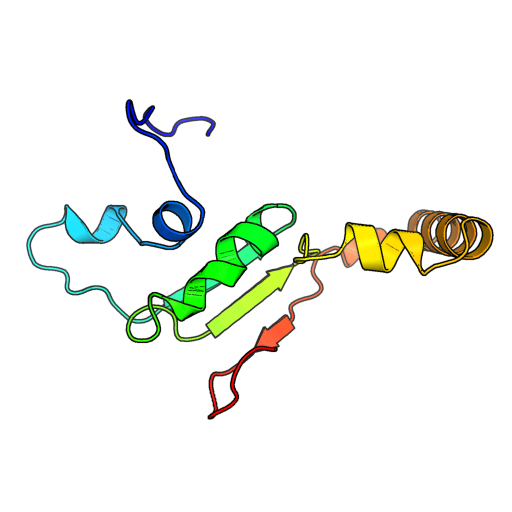ATOM 692 C C . PRO A 1 91 ? -1.380 4.635 -24.179 1.00 58.50 91 PRO A C 1
ATOM 694 O O . PRO A 1 91 ? -2.120 5.406 -23.563 1.00 58.50 91 PRO A O 1
ATOM 697 N N . ALA A 1 92 ? -1.575 3.309 -24.156 1.00 62.03 92 ALA A N 1
ATOM 698 C CA . ALA A 1 92 ? -2.549 2.667 -23.281 1.00 62.03 92 ALA A CA 1
ATOM 699 C C . ALA A 1 92 ? -2.036 2.569 -21.836 1.00 62.03 92 ALA A C 1
ATOM 701 O O . ALA A 1 92 ? -2.826 2.759 -20.917 1.00 62.03 92 ALA A O 1
ATOM 702 N N . LEU A 1 93 ? -0.732 2.367 -21.609 1.00 55.69 93 LEU A N 1
ATOM 703 C CA . LEU A 1 93 ? -0.153 2.351 -20.260 1.00 55.69 93 LEU A CA 1
ATOM 704 C C . LEU A 1 93 ? -0.167 3.734 -19.610 1.00 55.69 93 LEU A C 1
ATOM 706 O O . LEU A 1 93 ? -0.522 3.830 -18.440 1.00 55.69 93 LEU A O 1
ATOM 710 N N . MET A 1 94 ? 0.020 4.812 -20.378 1.00 49.56 94 MET A N 1
ATOM 711 C CA . MET A 1 94 ? -0.219 6.188 -19.901 1.00 49.56 94 MET A CA 1
ATOM 712 C C . MET A 1 94 ? -1.670 6.436 -19.433 1.00 49.56 94 MET A C 1
ATOM 714 O O . MET A 1 94 ? -1.925 7.381 -18.690 1.00 49.56 94 MET A O 1
ATOM 718 N N . ARG A 1 95 ? -2.631 5.586 -19.828 1.00 42.81 95 ARG A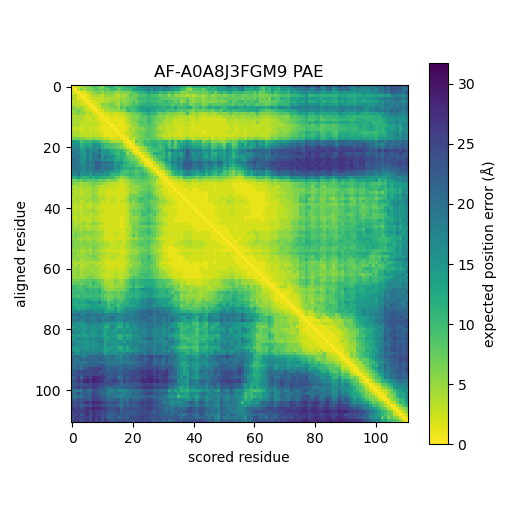 N 1
ATOM 719 C CA . ARG A 1 95 ? -4.023 5.590 -19.333 1.00 42.81 95 ARG A CA 1
ATOM 720 C C . ARG A 1 95 ? -4.285 4.558 -18.223 1.00 42.81 95 ARG A C 1
ATOM 722 O O . ARG A 1 95 ? -5.298 4.669 -17.540 1.00 42.81 95 ARG A O 1
ATOM 729 N N . VAL A 1 96 ? -3.399 3.572 -18.040 1.00 42.09 96 VAL A N 1
ATOM 730 C CA . VAL A 1 96 ? -3.568 2.380 -17.179 1.00 42.09 96 VAL A CA 1
ATOM 731 C C . VAL A 1 96 ? -2.592 2.376 -15.988 1.00 42.09 96 VAL A C 1
ATOM 733 O O . VAL A 1 96 ? -2.374 1.351 -15.355 1.00 42.09 96 VAL A O 1
ATOM 736 N N . TRP A 1 97 ? -2.153 3.547 -15.514 1.00 43.84 97 TRP A N 1
ATOM 737 C CA . TRP A 1 97 ? -1.606 3.704 -14.146 1.00 43.84 97 TRP A CA 1
ATOM 738 C C . TRP A 1 97 ? -2.592 3.269 -13.030 1.00 43.84 97 TRP A C 1
ATOM 740 O O . TRP A 1 97 ? -2.310 3.394 -11.848 1.00 43.84 97 TRP A O 1
ATOM 750 N N . SER A 1 98 ? -3.771 2.753 -13.392 1.00 37.81 98 SER A N 1
ATOM 751 C CA . SER A 1 98 ? -4.826 2.220 -12.530 1.00 37.81 98 SER A CA 1
ATOM 752 C C . SER A 1 98 ? -4.913 0.687 -12.602 1.00 37.81 98 SER A C 1
ATOM 754 O O . SER A 1 98 ? -5.993 0.142 -12.822 1.00 37.81 98 SER A O 1
ATOM 756 N N . ALA A 1 99 ? -3.810 -0.051 -12.460 1.00 37.59 99 ALA A N 1
ATOM 757 C CA . ALA A 1 99 ? -3.921 -1.490 -12.214 1.00 37.59 99 ALA A CA 1
ATOM 758 C C . ALA A 1 99 ? -4.394 -1.695 -10.767 1.00 37.59 99 ALA A C 1
ATOM 760 O O . ALA A 1 99 ? -3.669 -1.372 -9.837 1.00 37.59 99 ALA A O 1
ATOM 761 N N . VAL A 1 100 ? -5.627 -2.174 -10.582 1.00 38.59 100 VAL A N 1
ATOM 762 C CA . VAL A 1 100 ? -6.262 -2.411 -9.275 1.00 38.59 100 VAL A CA 1
ATOM 763 C C . VAL A 1 100 ? -6.102 -3.890 -8.920 1.00 38.59 100 VAL A C 1
ATOM 765 O O . VAL A 1 100 ? -6.855 -4.733 -9.404 1.00 38.59 100 VAL A O 1
ATOM 768 N N . LEU A 1 101 ? -5.155 -4.224 -8.042 1.00 43.81 101 LEU A N 1
ATOM 769 C CA . LEU A 1 101 ? -5.133 -5.542 -7.395 1.00 43.81 101 LEU A CA 1
ATOM 770 C C . LEU A 1 101 ? -6.129 -5.536 -6.231 1.00 43.81 101 LEU A C 1
ATOM 772 O O . LEU A 1 101 ? -5.846 -4.950 -5.191 1.00 43.81 101 LEU A O 1
ATOM 776 N N . VAL A 1 102 ? -7.297 -6.166 -6.407 1.00 42.12 102 VAL A N 1
ATOM 777 C CA . VAL A 1 102 ? -8.290 -6.358 -5.335 1.00 42.12 102 VAL A CA 1
ATOM 778 C C . VAL A 1 102 ? -8.056 -7.713 -4.678 1.00 42.12 102 VAL A C 1
ATOM 780 O O . VAL A 1 102 ? -8.425 -8.746 -5.235 1.00 42.12 102 VAL A O 1
ATOM 783 N N . HIS A 1 103 ? -7.503 -7.725 -3.467 1.00 45.72 103 HIS A N 1
ATOM 784 C CA . HIS A 1 103 ? -7.454 -8.944 -2.660 1.00 45.72 103 H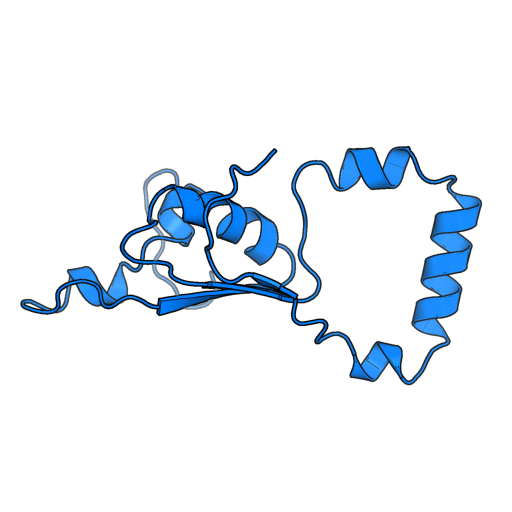IS A CA 1
ATOM 785 C C . HIS A 1 103 ? -8.627 -8.968 -1.669 1.00 45.72 103 HIS A C 1
ATOM 787 O O . HIS A 1 103 ? -8.786 -8.056 -0.851 1.00 45.72 103 HIS A O 1
ATOM 793 N N . ARG A 1 104 ? -9.466 -10.010 -1.742 1.00 45.81 104 ARG A N 1
ATOM 794 C CA . ARG A 1 104 ? -10.523 -10.288 -0.756 1.00 45.81 104 ARG A CA 1
ATOM 795 C C . ARG A 1 104 ? -10.001 -11.318 0.236 1.00 45.81 104 ARG A C 1
ATOM 797 O O . ARG A 1 104 ? -9.588 -12.396 -0.169 1.00 45.81 104 ARG A O 1
ATOM 804 N N . ASN A 1 105 ? -10.030 -10.967 1.519 1.00 41.00 105 ASN A N 1
ATOM 805 C CA . ASN A 1 105 ? -9.470 -11.780 2.592 1.00 41.00 105 ASN A CA 1
ATOM 806 C C . ASN A 1 105 ? -10.250 -13.100 2.746 1.00 41.00 105 ASN A C 1
ATOM 808 O O . ASN A 1 105 ? -11.314 -13.139 3.365 1.00 41.00 105 ASN A O 1
ATOM 812 N N . GLY A 1 106 ? -9.716 -14.161 2.144 1.00 39.22 106 GLY A N 1
ATOM 813 C CA . GLY A 1 106 ? -10.044 -15.551 2.415 1.00 39.22 106 GLY A CA 1
ATOM 814 C C . GLY A 1 106 ? -8.757 -16.265 2.811 1.00 39.22 106 GLY A C 1
ATOM 815 O O . GLY A 1 106 ? -7.958 -16.600 1.950 1.00 39.22 106 GLY A O 1
ATOM 816 N N . SER A 1 107 ? -8.551 -16.439 4.115 1.00 42.41 107 SER A N 1
ATOM 817 C CA . SER A 1 107 ? -7.687 -17.456 4.731 1.00 42.41 107 SER A CA 1
ATOM 818 C C . SER A 1 107 ? -6.307 -17.724 4.105 1.00 42.41 107 SER A C 1
ATOM 820 O O . SER A 1 107 ? -5.934 -18.887 3.991 1.00 42.41 107 SER A O 1
ATOM 822 N N . HIS A 1 108 ? -5.507 -16.715 3.748 1.00 36.69 108 HIS A N 1
ATOM 823 C CA . HIS A 1 108 ? -4.102 -16.959 3.395 1.00 36.69 108 HIS A CA 1
ATOM 824 C C . HIS A 1 108 ? -3.147 -15.975 4.070 1.00 36.69 108 HIS A C 1
ATOM 826 O O . HIS A 1 108 ? -3.407 -14.780 4.190 1.00 36.69 108 HIS A O 1
ATOM 832 N N . ARG A 1 109 ? -2.055 -16.552 4.577 1.00 31.73 109 ARG A N 1
ATOM 833 C CA . ARG A 1 109 ? -0.973 -15.913 5.321 1.00 31.73 109 ARG A CA 1
ATOM 834 C C . ARG A 1 109 ? -0.003 -15.286 4.313 1.00 31.73 109 ARG A C 1
ATOM 836 O O . ARG A 1 109 ? 0.398 -15.966 3.373 1.00 31.73 109 ARG A O 1
ATOM 843 N N . TRP A 1 110 ? 0.326 -14.014 4.506 1.00 35.50 110 TRP A N 1
ATOM 844 C CA . TRP A 1 110 ? 1.241 -13.251 3.656 1.00 35.50 110 TRP A CA 1
ATOM 845 C C . TRP A 1 110 ? 2.681 -13.760 3.861 1.00 35.50 110 TRP A C 1
ATOM 847 O O . TRP A 1 110 ? 3.093 -13.942 5.009 1.00 35.50 110 TRP A O 1
ATOM 857 N N . LEU A 1 111 ? 3.376 -14.082 2.763 1.00 35.88 111 LEU A N 1
ATOM 858 C CA . LEU A 1 111 ? 4.802 -14.446 2.734 1.00 35.88 111 LEU A C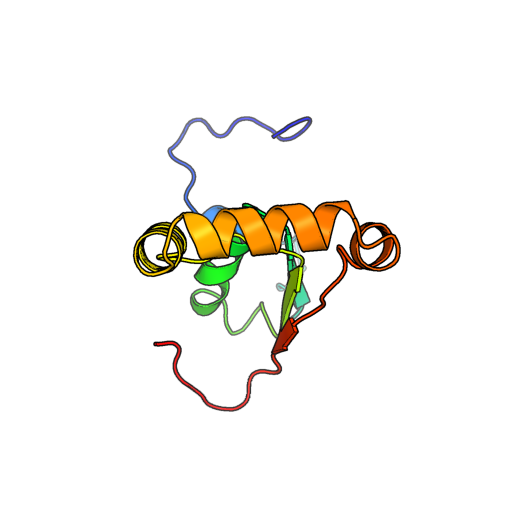A 1
ATOM 859 C C . LEU A 1 111 ? 5.669 -13.188 2.688 1.00 35.88 111 LEU A C 1
ATOM 861 O O . LEU A 1 111 ? 5.247 -12.231 1.999 1.00 35.88 111 LEU A O 1
#

Solvent-accessible surface area (backbone atoms only — not comparable to full-atom values): 6804 Å² total; per-residue (Å²): 106,91,91,50,81,86,68,97,61,92,80,52,44,54,66,68,58,51,69,66,83,44,68,75,47,84,87,52,73,80,65,65,40,72,47,77,11,50,34,71,37,21,52,27,48,68,40,40,77,82,38,63,82,36,43,58,31,43,33,36,26,65,47,38,56,83,65,46,65,60,57,50,70,73,45,55,68,68,59,53,51,51,49,51,53,50,48,75,70,30,74,65,49,77,71,47,69,69,49,70,51,75,51,72,85,67,95,74,84,87,130

Nearest PDB structures (foldseek):
  4l9a-assembly3_A  TM=4.673E-01  e=1.081E+00  Streptococcus mutans UA159
  3zig-assembly2_B  TM=3.277E-01  e=5.909E+00  Pyrococcus furiosus COM1
  3ucl-assembly1_A  TM=3.296E-01  e=3.432E+00  Rhodococcus sp. HI-31

Sequence (111 aa):
MGSSDRVPTRHTGKDSVRDPARSTRRGHRARPHVLVGHSFGGLLAANAETYPAEVKGLVLVDPSLPHQVDLYDAILERERAAARAADEQNPALMRVWSAVLVHRNGSHRWL